Protein AF-A0A7X7ZQS3-F1 (afdb_monomer)

pLDDT: mean 94.67, std 5.35, range [63.31, 98.31]

Sequence (111 aa):
AGEMKHGPISLLEPGFPVVAIVPADHVHDKTVSNIQEVIARGATCIAVATDGDEDVASMCEDMLWIPPVPEEELVPIVAIVHLQMLARYVALDRGCDVDKPRNLAKSVTVE

Radius of gyration: 16.16 Å; Cα contacts (8 Å, |Δi|>4): 126; chains: 1; bounding box: 44×29×36 Å

Mean predicted aligned error: 3.58 Å

Secondary structure (DSSP, 8-state):
-GGGGGTGGGG--TT-EEEEEE-SSTTHHHHHHHHHHHHTTT-EEEEEEETT-HHHHTT-SEEEEE---SSGGGHHHHHHHHHHHHHHHHHHHTT--SSS-TT--SS----

Solvent-accessible surface area (backbone atoms only — not comparable to full-atom values): 6806 Å² total; per-residue (Å²): 120,84,64,40,84,79,53,65,56,77,70,54,33,75,71,38,78,42,83,43,80,45,46,92,52,101,56,27,72,63,40,51,57,48,50,52,58,43,47,77,47,44,21,39,37,35,35,36,28,30,64,85,50,59,72,60,58,76,72,37,85,41,82,47,74,36,75,84,59,94,53,70,89,52,40,65,71,62,53,47,54,55,56,52,50,51,54,50,52,55,31,54,78,68,71,47,54,81,92,62,45,86,99,62,69,101,67,87,87,74,135

Nearest PDB structures (foldseek):
  2zj3-assembly1_A  TM=9.333E-01  e=1.450E-08  Homo sapiens
  6svp-assembly1_B  TM=9.452E-01  e=9.943E-08  Homo sapiens
  6r4h-assembly1_A  TM=8.641E-01  e=2.466E-08  Homo sapiens
  6r4e-assembly1_A  TM=8.401E-01  e=1.656E-08  Homo sapiens
  6svp-assembly1_A  TM=8.965E-01  e=1.386E-07  Homo sapiens

Structure (mmCIF, N/CA/C/O backbone):
data_AF-A0A7X7ZQS3-F1
#
_entry.id   AF-A0A7X7ZQS3-F1
#
loop_
_atom_site.group_PDB
_at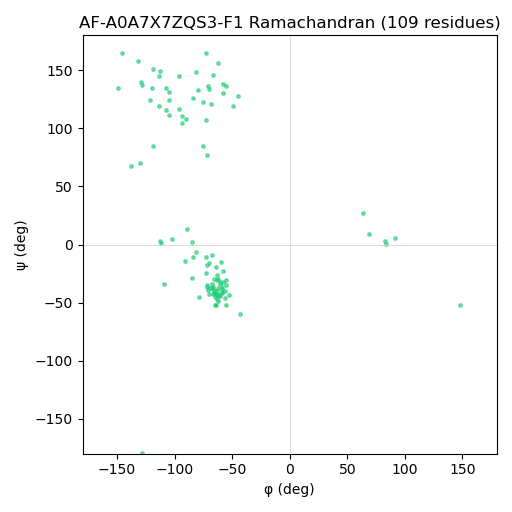om_site.id
_atom_site.type_symbol
_atom_site.label_atom_id
_atom_site.label_alt_id
_atom_site.label_comp_id
_atom_site.label_asym_id
_atom_site.label_entity_id
_atom_site.label_seq_id
_atom_site.pdbx_PDB_ins_code
_atom_site.Cartn_x
_atom_site.Cartn_y
_atom_site.Cartn_z
_atom_site.occupancy
_atom_site.B_iso_or_equiv
_atom_site.auth_seq_id
_atom_site.auth_comp_id
_atom_site.auth_asym_id
_atom_site.auth_atom_id
_atom_site.pdbx_PDB_model_num
ATOM 1 N N . ALA A 1 1 ? 5.986 10.174 -1.342 1.00 63.31 1 ALA A N 1
ATOM 2 C CA . ALA A 1 1 ? 5.864 10.116 0.133 1.00 63.31 1 ALA A CA 1
ATOM 3 C C . ALA A 1 1 ? 6.524 11.306 0.872 1.00 63.31 1 ALA A C 1
ATOM 5 O O . ALA A 1 1 ? 6.907 11.164 2.024 1.00 63.31 1 ALA A O 1
ATOM 6 N N . GLY A 1 2 ? 6.615 12.505 0.271 1.00 73.25 2 GLY A N 1
ATOM 7 C CA . GLY A 1 2 ? 7.321 13.646 0.891 1.00 73.25 2 GLY A CA 1
ATOM 8 C C . GLY A 1 2 ? 6.605 14.298 2.083 1.00 73.25 2 GLY A C 1
ATOM 9 O O . GLY A 1 2 ? 7.258 14.850 2.960 1.00 73.25 2 GLY A O 1
ATOM 10 N N . GLU A 1 3 ? 5.278 14.173 2.163 1.00 86.50 3 GLU A N 1
ATOM 11 C CA . GLU A 1 3 ? 4.471 14.882 3.169 1.00 86.50 3 GLU A CA 1
ATOM 12 C C . GLU A 1 3 ? 4.439 14.211 4.550 1.00 86.50 3 GLU A C 1
ATOM 14 O O . GLU A 1 3 ? 3.917 14.774 5.510 1.00 86.50 3 GLU A O 1
ATOM 19 N N . MET A 1 4 ? 5.007 13.008 4.688 1.00 86.25 4 MET A N 1
ATOM 20 C CA . MET A 1 4 ? 4.908 12.219 5.920 1.00 86.25 4 MET A CA 1
ATOM 21 C C . MET A 1 4 ? 5.416 12.996 7.145 1.00 86.25 4 MET A C 1
ATOM 23 O O . MET A 1 4 ? 4.786 12.986 8.203 1.00 86.25 4 MET A O 1
ATOM 27 N N . LYS A 1 5 ? 6.508 13.750 6.978 1.00 86.12 5 LYS A N 1
ATOM 28 C CA . LYS A 1 5 ? 7.160 14.536 8.038 1.00 86.12 5 LYS A CA 1
ATOM 29 C C . LYS A 1 5 ? 6.385 15.783 8.466 1.00 86.12 5 LYS A C 1
ATOM 31 O O . LYS A 1 5 ? 6.718 16.369 9.491 1.00 86.12 5 LYS A O 1
ATOM 36 N N . HIS A 1 6 ? 5.345 16.173 7.734 1.00 90.81 6 HIS A N 1
ATOM 37 C CA . HIS A 1 6 ? 4.576 17.392 7.995 1.00 90.81 6 HIS A CA 1
ATOM 38 C C . HIS A 1 6 ? 3.396 17.174 8.957 1.00 90.81 6 HIS A C 1
ATOM 40 O O . HIS A 1 6 ? 2.530 18.035 9.091 1.00 90.81 6 HIS A O 1
ATOM 46 N N . GLY A 1 7 ? 3.360 16.031 9.648 1.00 90.81 7 GLY A N 1
ATOM 47 C CA . GLY A 1 7 ? 2.326 15.703 10.630 1.00 90.81 7 GLY A CA 1
ATOM 48 C C . GLY A 1 7 ? 2.000 14.211 10.707 1.00 90.81 7 GLY A C 1
ATOM 49 O O . GLY A 1 7 ? 2.067 13.662 11.808 1.00 90.81 7 GLY A O 1
ATOM 50 N N . PRO A 1 8 ? 1.702 13.528 9.581 1.00 91.38 8 PRO A N 1
ATOM 51 C CA . PRO A 1 8 ? 1.255 12.132 9.587 1.00 91.38 8 PRO A CA 1
ATOM 52 C C . PRO A 1 8 ? 2.195 11.158 10.304 1.00 91.38 8 PRO A C 1
ATOM 54 O O . PRO A 1 8 ? 1.729 10.209 10.924 1.00 91.38 8 PRO A O 1
ATOM 57 N N . ILE A 1 9 ? 3.505 11.425 10.294 1.00 91.75 9 ILE A N 1
ATOM 58 C CA . ILE A 1 9 ? 4.512 10.609 10.987 1.00 91.75 9 ILE A CA 1
ATOM 59 C C . ILE A 1 9 ? 4.267 10.480 12.500 1.00 91.75 9 ILE A C 1
ATOM 61 O O . ILE A 1 9 ? 4.743 9.531 13.114 1.00 91.75 9 ILE A O 1
ATOM 65 N N . SER A 1 10 ? 3.529 11.417 13.107 1.00 92.00 10 SER A N 1
ATOM 66 C CA . SER A 1 10 ? 3.168 11.381 14.532 1.00 92.00 10 SER A CA 1
ATOM 67 C C . SER A 1 10 ? 2.155 10.292 14.894 1.00 92.00 10 SER A C 1
ATOM 69 O O . SER A 1 10 ? 2.014 9.981 16.071 1.00 92.00 10 SER A O 1
ATOM 71 N N . LEU A 1 11 ? 1.468 9.712 13.904 1.00 91.94 11 LEU A N 1
ATOM 72 C CA . LEU A 1 11 ? 0.505 8.624 14.101 1.00 91.94 11 LEU A CA 1
ATOM 73 C C . LEU A 1 11 ? 1.172 7.244 14.156 1.00 91.94 11 LEU A C 1
ATOM 75 O O . LEU A 1 11 ? 0.505 6.261 14.456 1.00 91.94 11 LEU A O 1
ATOM 79 N N . LEU A 1 12 ? 2.460 7.160 13.813 1.00 94.25 12 LEU A N 1
ATOM 80 C CA . LEU A 1 12 ? 3.164 5.890 13.727 1.00 94.25 12 LEU A CA 1
ATOM 81 C C . LEU A 1 12 ? 3.475 5.358 15.123 1.00 94.25 12 LEU A C 1
ATOM 83 O O . LEU A 1 12 ? 4.165 6.002 15.914 1.00 94.25 12 LEU A O 1
ATOM 87 N N . GLU A 1 13 ? 2.991 4.153 15.380 1.00 93.38 13 GLU A N 1
ATOM 88 C CA . GLU A 1 13 ? 3.191 3.410 16.615 1.00 93.38 13 GLU A CA 1
ATOM 89 C C . GLU A 1 13 ? 3.279 1.904 16.314 1.00 93.38 13 GLU A C 1
ATOM 91 O O . GLU A 1 13 ? 2.899 1.479 15.215 1.00 93.38 13 GLU A O 1
ATOM 96 N N . PRO A 1 14 ? 3.773 1.081 17.260 1.00 94.75 14 PRO A N 1
ATOM 97 C CA . PRO A 1 14 ? 3.834 -0.365 17.095 1.00 94.75 14 PRO A CA 1
ATOM 98 C C . PRO A 1 14 ? 2.510 -0.979 16.623 1.00 94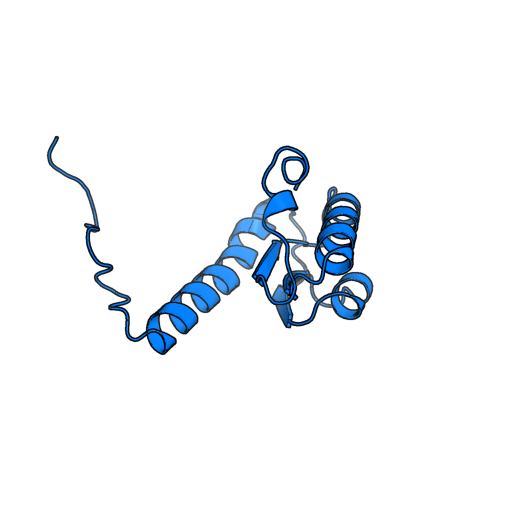.75 14 PRO A C 1
ATOM 100 O O . PRO A 1 14 ? 1.497 -0.892 17.314 1.00 94.75 14 PRO A O 1
ATOM 103 N N . GLY A 1 15 ? 2.529 -1.621 15.453 1.00 88.06 15 GLY A N 1
ATOM 104 C CA . GLY A 1 15 ? 1.357 -2.273 14.856 1.00 88.06 15 GLY A CA 1
ATOM 105 C C . GLY A 1 15 ? 0.424 -1.355 14.057 1.00 88.06 15 GLY A C 1
ATOM 106 O O . GLY A 1 15 ? -0.573 -1.837 13.519 1.00 88.06 15 GLY A O 1
ATOM 107 N N . PHE A 1 16 ? 0.725 -0.057 13.936 1.00 95.25 16 PHE A N 1
ATOM 108 C CA . PHE A 1 16 ? -0.000 0.823 13.020 1.00 95.25 16 PHE A CA 1
ATOM 109 C C . PHE A 1 16 ? 0.323 0.435 11.565 1.00 95.25 16 PHE A C 1
ATOM 111 O O . PHE A 1 16 ? 1.499 0.471 11.192 1.00 95.25 16 PHE A O 1
ATOM 118 N N . PRO A 1 17 ? -0.666 0.069 10.727 1.00 94.88 17 PRO A N 1
ATOM 119 C CA . PRO A 1 17 ? -0.399 -0.385 9.368 1.00 94.88 17 PRO A CA 1
ATOM 120 C C . PRO A 1 17 ? -0.145 0.791 8.417 1.00 94.88 17 PRO A C 1
ATOM 122 O O . PRO A 1 17 ? -0.927 1.742 8.349 1.00 94.88 17 PRO A O 1
ATOM 125 N N . VAL A 1 18 ? 0.914 0.692 7.618 1.00 96.31 18 VAL A N 1
ATOM 126 C CA . VAL A 1 18 ? 1.247 1.625 6.538 1.00 96.31 18 VAL A CA 1
ATOM 127 C C . VAL A 1 18 ? 1.316 0.862 5.225 1.00 96.31 18 VAL A C 1
ATOM 129 O O . VAL A 1 18 ? 2.077 -0.088 5.092 1.00 96.31 18 VAL A O 1
ATOM 132 N N . VAL A 1 19 ? 0.535 1.300 4.237 1.00 97.44 19 VAL A N 1
ATOM 133 C CA . VAL A 1 19 ? 0.599 0.759 2.875 1.00 97.44 19 VAL A CA 1
ATOM 134 C C . VAL A 1 19 ? 1.503 1.656 2.033 1.00 97.44 19 VAL A C 1
ATOM 136 O O . VAL A 1 19 ? 1.189 2.831 1.828 1.00 97.44 19 VAL A O 1
ATOM 139 N N . ALA A 1 20 ? 2.617 1.113 1.549 1.00 96.81 20 ALA A N 1
ATOM 140 C CA . ALA A 1 20 ? 3.576 1.812 0.700 1.00 96.81 20 ALA A CA 1
ATOM 141 C C . ALA A 1 20 ? 3.489 1.304 -0.745 1.00 96.81 20 ALA A C 1
ATOM 143 O O . ALA A 1 20 ? 3.445 0.104 -0.986 1.00 96.81 20 ALA A O 1
ATOM 144 N N . ILE A 1 21 ? 3.476 2.215 -1.717 1.00 97.25 21 ILE A N 1
ATOM 145 C CA . ILE A 1 21 ? 3.548 1.883 -3.147 1.00 97.25 21 ILE A CA 1
ATOM 146 C C . ILE A 1 21 ? 4.966 2.234 -3.593 1.00 97.25 21 ILE A C 1
ATOM 148 O O . ILE A 1 21 ? 5.326 3.411 -3.579 1.00 97.25 21 ILE A O 1
ATOM 152 N N . VAL A 1 22 ? 5.765 1.221 -3.915 1.00 97.31 22 VAL A N 1
ATOM 153 C CA . VAL A 1 22 ? 7.210 1.318 -4.163 1.00 97.31 22 VAL A CA 1
ATOM 154 C C . VAL A 1 22 ? 7.597 0.465 -5.381 1.00 97.31 22 VAL A C 1
ATOM 156 O O . VAL A 1 22 ? 8.223 -0.581 -5.258 1.00 97.31 22 VAL A O 1
ATOM 159 N N . PRO A 1 23 ? 7.156 0.851 -6.587 1.00 97.00 23 PRO A N 1
ATOM 160 C CA . PRO A 1 23 ? 7.584 0.182 -7.806 1.00 97.00 23 PRO A CA 1
ATOM 161 C C . PRO A 1 23 ? 9.039 0.550 -8.137 1.00 97.00 23 PRO A C 1
ATOM 163 O O . PRO A 1 23 ? 9.566 1.547 -7.640 1.00 97.00 23 PRO A O 1
ATOM 166 N N . ALA A 1 24 ? 9.665 -0.217 -9.027 1.00 95.50 24 ALA A N 1
ATOM 167 C CA . ALA A 1 24 ? 10.988 0.082 -9.567 1.00 95.50 24 ALA A CA 1
ATOM 168 C C . ALA A 1 24 ? 10.931 1.273 -10.549 1.00 95.50 24 ALA A C 1
ATOM 170 O O . ALA A 1 24 ? 10.930 1.094 -11.766 1.00 95.50 24 ALA A O 1
ATOM 171 N N . ASP A 1 25 ? 10.843 2.489 -10.007 1.00 94.75 25 ASP A N 1
ATOM 172 C CA . ASP A 1 25 ? 10.674 3.745 -10.740 1.00 94.75 25 ASP A CA 1
ATOM 173 C C . ASP A 1 25 ? 11.711 4.822 -10.350 1.00 94.75 25 ASP A C 1
ATOM 175 O O . ASP A 1 25 ? 12.582 4.616 -9.501 1.00 94.75 25 ASP A O 1
ATOM 179 N N . HIS A 1 26 ? 11.633 6.010 -10.961 1.00 95.00 26 HIS A N 1
ATOM 180 C CA . HIS A 1 26 ? 12.580 7.101 -10.690 1.00 95.00 26 HIS A CA 1
ATOM 181 C C . HIS A 1 26 ? 12.498 7.709 -9.269 1.00 95.00 26 HIS A C 1
ATOM 183 O O . HIS A 1 26 ? 13.346 8.536 -8.907 1.00 95.00 26 HIS A O 1
ATOM 189 N N . VAL A 1 27 ? 11.494 7.358 -8.457 1.00 94.69 27 VAL A N 1
ATOM 190 C CA . VAL A 1 27 ? 11.358 7.789 -7.053 1.00 94.69 27 VAL A CA 1
ATOM 191 C C . VAL A 1 27 ? 11.514 6.647 -6.050 1.00 94.69 27 VAL A C 1
ATOM 193 O O . VAL A 1 27 ? 11.425 6.908 -4.846 1.00 94.69 27 VAL A O 1
ATOM 196 N N . HIS A 1 28 ? 11.816 5.435 -6.515 1.00 95.94 28 HIS A N 1
ATOM 197 C CA . HIS A 1 28 ? 12.003 4.228 -5.719 1.00 95.94 28 HIS A CA 1
ATOM 198 C C . HIS A 1 28 ? 12.831 4.471 -4.448 1.00 95.94 28 HIS A C 1
ATOM 200 O O . HIS A 1 28 ? 12.311 4.364 -3.336 1.00 95.94 28 HIS A O 1
ATOM 206 N N . ASP A 1 29 ? 14.073 4.940 -4.592 1.00 95.81 29 ASP A N 1
ATOM 207 C CA . ASP A 1 29 ? 15.000 5.139 -3.468 1.00 95.81 29 ASP A CA 1
ATOM 208 C C . ASP A 1 29 ? 14.474 6.145 -2.435 1.00 95.81 29 ASP A C 1
ATOM 210 O O . ASP A 1 29 ? 14.672 6.006 -1.224 1.00 95.81 29 ASP A O 1
ATOM 214 N N . LYS A 1 30 ? 13.746 7.171 -2.899 1.00 95.19 30 LYS A N 1
ATOM 215 C CA . LYS A 1 30 ? 13.107 8.146 -2.006 1.00 95.19 30 LYS A CA 1
ATOM 216 C C . LYS A 1 30 ? 11.963 7.499 -1.235 1.00 95.19 30 LYS A C 1
ATOM 218 O O . LYS A 1 30 ? 11.744 7.837 -0.073 1.00 95.19 30 LYS A O 1
ATOM 223 N N . THR A 1 31 ? 11.207 6.605 -1.861 1.00 95.62 31 THR A N 1
ATOM 224 C CA . THR A 1 31 ? 10.133 5.862 -1.200 1.00 95.62 31 THR A CA 1
ATOM 225 C C . THR A 1 31 ? 10.700 4.853 -0.203 1.00 95.62 31 THR A C 1
ATOM 227 O O . THR A 1 31 ? 10.236 4.840 0.935 1.00 95.62 31 THR A O 1
ATOM 230 N N . VAL A 1 32 ? 11.764 4.125 -0.551 1.00 96.44 32 VAL A N 1
ATOM 231 C CA . VAL A 1 32 ? 12.496 3.229 0.363 1.00 96.44 32 VAL A CA 1
ATOM 232 C C . VAL A 1 32 ? 12.994 3.970 1.602 1.00 96.44 32 VAL A C 1
ATOM 234 O O . VAL A 1 32 ? 12.759 3.524 2.724 1.00 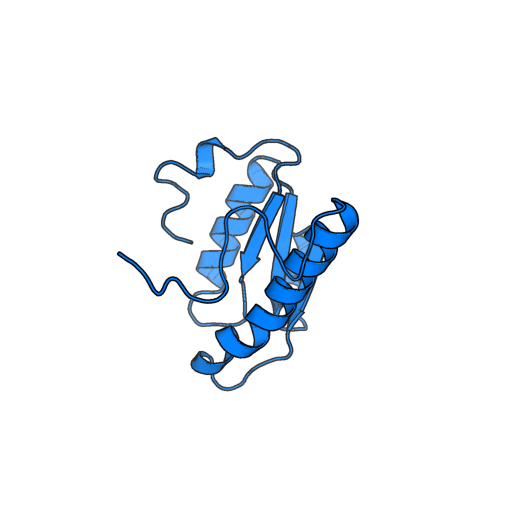96.44 32 VAL A O 1
ATOM 237 N N . SER A 1 33 ? 13.589 5.154 1.437 1.00 95.06 33 SER A N 1
ATOM 238 C CA . SER A 1 33 ? 14.009 5.974 2.581 1.00 95.06 33 SER A CA 1
ATOM 239 C C . SER A 1 33 ? 12.839 6.337 3.508 1.00 95.06 33 SER A C 1
ATOM 241 O O . SER A 1 33 ? 13.000 6.348 4.726 1.00 95.06 33 SER A O 1
ATOM 243 N N . ASN A 1 34 ? 11.646 6.584 2.958 1.00 94.19 34 ASN A N 1
ATOM 244 C CA . ASN A 1 34 ? 10.451 6.842 3.764 1.00 94.19 34 ASN A CA 1
ATOM 245 C C . ASN A 1 34 ? 9.936 5.573 4.467 1.00 94.19 34 ASN A C 1
ATOM 247 O O . ASN A 1 34 ? 9.498 5.655 5.611 1.00 94.19 34 ASN A O 1
ATOM 251 N N . ILE A 1 35 ? 10.016 4.405 3.823 1.00 95.50 35 ILE A N 1
ATOM 252 C CA . ILE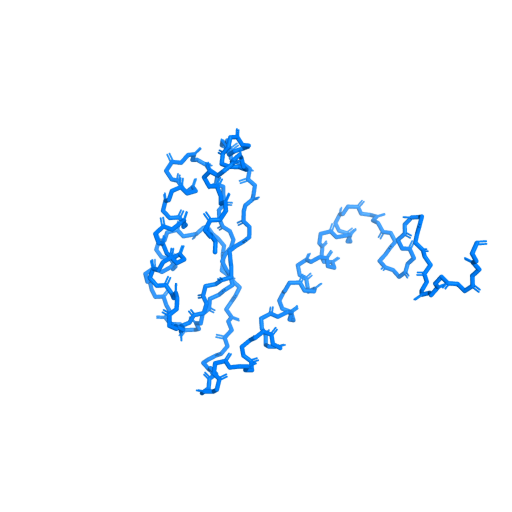 A 1 35 ? 9.666 3.107 4.426 1.00 95.50 35 ILE A CA 1
ATOM 253 C C . ILE A 1 35 ? 10.562 2.815 5.638 1.00 95.50 35 ILE A C 1
ATOM 255 O O . ILE A 1 35 ? 10.064 2.450 6.701 1.00 95.50 35 ILE A O 1
ATOM 259 N N . GLN A 1 36 ? 11.867 3.068 5.533 1.00 94.88 36 GLN A N 1
ATOM 260 C CA . GLN A 1 36 ? 12.794 2.906 6.658 1.00 94.88 36 GLN A CA 1
ATOM 261 C C . GLN A 1 36 ? 12.403 3.772 7.863 1.00 94.88 36 GLN A C 1
ATOM 263 O O . GLN A 1 36 ? 12.490 3.329 9.007 1.00 94.88 36 GLN A O 1
ATOM 268 N N . GLU A 1 37 ? 11.932 5.000 7.630 1.00 93.69 37 GLU A N 1
ATOM 269 C CA . GLU A 1 37 ? 11.450 5.872 8.704 1.00 93.69 37 GLU A CA 1
ATOM 270 C C . GLU A 1 37 ? 10.166 5.364 9.366 1.00 93.69 37 GLU A C 1
ATOM 272 O O . GLU A 1 37 ? 9.987 5.567 10.573 1.00 93.69 37 GLU A O 1
ATOM 277 N N . VAL A 1 38 ? 9.291 4.721 8.589 1.00 94.25 38 VAL A N 1
ATOM 278 C CA . VAL A 1 38 ? 8.068 4.079 9.081 1.00 94.25 38 VAL A CA 1
ATOM 279 C C . VAL A 1 38 ? 8.423 2.915 10.004 1.00 94.25 38 VAL A C 1
ATOM 281 O O . VAL A 1 38 ? 7.995 2.889 11.160 1.00 94.25 38 VAL A O 1
ATOM 284 N N . ILE A 1 39 ? 9.285 2.014 9.534 1.00 94.19 39 ILE A N 1
ATOM 285 C CA . ILE A 1 39 ? 9.705 0.814 10.271 1.00 94.19 39 ILE A CA 1
ATOM 286 C C . ILE A 1 39 ? 10.501 1.184 11.525 1.00 94.19 39 ILE A C 1
ATOM 288 O O . ILE A 1 39 ? 10.285 0.614 12.593 1.00 94.19 39 ILE A O 1
ATOM 292 N N . ALA A 1 40 ? 11.365 2.202 11.452 1.00 93.88 40 ALA A N 1
ATOM 293 C CA . ALA A 1 40 ? 12.121 2.690 12.608 1.00 93.88 40 ALA A CA 1
ATOM 294 C C . ALA A 1 40 ? 11.227 3.180 13.768 1.00 93.88 40 ALA A C 1
ATOM 296 O O . ALA A 1 40 ? 11.710 3.349 14.888 1.00 93.88 40 ALA A O 1
ATOM 297 N N . ARG A 1 41 ? 9.932 3.414 13.516 1.00 94.81 41 ARG A N 1
ATOM 298 C CA . ARG A 1 41 ? 8.923 3.810 14.513 1.00 94.81 41 ARG A CA 1
ATOM 299 C C . ARG A 1 41 ? 8.005 2.660 14.942 1.00 94.81 41 ARG A C 1
ATOM 301 O O . ARG A 1 41 ? 7.092 2.880 15.730 1.00 94.81 41 ARG A O 1
ATOM 308 N N . GLY A 1 42 ? 8.264 1.442 14.469 1.00 92.94 42 GLY A N 1
ATOM 309 C CA . GLY A 1 42 ? 7.539 0.224 14.840 1.00 92.94 42 GLY A CA 1
ATOM 310 C C . GLY A 1 42 ? 6.231 -0.008 14.080 1.00 92.94 42 GLY A C 1
ATOM 311 O O . GLY A 1 42 ? 5.530 -0.974 14.374 1.00 92.94 42 GLY A O 1
ATOM 312 N N . ALA A 1 43 ? 5.887 0.854 13.124 1.00 95.94 43 ALA A N 1
ATOM 313 C CA . ALA A 1 43 ? 4.726 0.641 12.270 1.00 95.94 43 ALA A CA 1
ATOM 314 C C . ALA A 1 43 ? 4.940 -0.577 11.355 1.00 95.94 43 ALA A C 1
ATOM 316 O O . ALA A 1 43 ? 6.056 -0.825 10.905 1.00 95.94 43 ALA A O 1
ATOM 317 N N . THR A 1 44 ? 3.860 -1.305 11.074 1.00 95.75 44 THR A N 1
ATOM 318 C CA . THR A 1 44 ? 3.863 -2.463 10.171 1.00 95.75 44 THR A CA 1
ATOM 319 C C . THR A 1 44 ? 3.710 -1.979 8.736 1.00 95.75 44 THR A C 1
ATOM 321 O O . THR A 1 44 ? 2.764 -1.251 8.428 1.00 95.75 44 THR A O 1
ATOM 324 N N . CYS A 1 45 ? 4.619 -2.370 7.851 1.00 96.56 45 CYS A N 1
ATOM 325 C CA . CYS A 1 45 ? 4.654 -1.927 6.467 1.00 96.56 45 CYS A CA 1
ATOM 326 C C . CYS A 1 45 ? 4.168 -3.027 5.512 1.00 96.56 45 CYS A C 1
ATOM 328 O O . CYS A 1 45 ? 4.712 -4.128 5.467 1.00 96.56 45 CYS A O 1
ATOM 330 N N . ILE A 1 46 ? 3.161 -2.692 4.703 1.00 97.81 46 ILE A N 1
ATOM 331 C CA . ILE A 1 46 ? 2.660 -3.509 3.594 1.00 97.81 46 ILE A CA 1
ATOM 332 C C . ILE A 1 46 ? 3.105 -2.827 2.300 1.00 97.81 46 ILE A C 1
ATOM 334 O O . ILE A 1 46 ? 2.672 -1.706 2.018 1.00 97.81 46 ILE A O 1
ATOM 338 N N . ALA A 1 47 ? 3.948 -3.474 1.501 1.00 98.19 47 ALA A N 1
ATOM 339 C CA . ALA A 1 47 ? 4.502 -2.872 0.291 1.00 98.19 47 ALA A CA 1
ATOM 340 C C . ALA A 1 47 ? 3.860 -3.424 -0.986 1.00 98.19 47 ALA A C 1
ATOM 342 O O . ALA A 1 47 ? 3.782 -4.631 -1.186 1.00 98.19 47 ALA A O 1
ATOM 343 N N . VAL A 1 48 ? 3.448 -2.532 -1.887 1.00 98.31 48 VAL A N 1
ATOM 344 C CA . VAL A 1 48 ? 3.162 -2.845 -3.292 1.00 98.31 48 VAL A CA 1
ATOM 345 C C . VAL A 1 48 ? 4.428 -2.558 -4.092 1.00 98.31 48 VAL A C 1
ATOM 347 O O . VAL A 1 48 ? 4.743 -1.387 -4.312 1.00 98.31 48 VAL A O 1
ATOM 350 N N . ALA A 1 49 ? 5.156 -3.600 -4.489 1.00 98.12 49 ALA A N 1
ATOM 351 C CA . ALA A 1 49 ? 6.502 -3.487 -5.057 1.00 98.12 49 ALA A CA 1
ATOM 352 C C . ALA A 1 49 ? 6.664 -4.305 -6.340 1.00 98.12 49 ALA A C 1
ATOM 354 O O . ALA A 1 49 ? 5.913 -5.252 -6.581 1.00 98.12 49 ALA A O 1
ATOM 355 N N . THR A 1 50 ? 7.640 -3.939 -7.169 1.00 97.88 50 THR A N 1
ATOM 356 C CA . THR A 1 50 ? 7.953 -4.682 -8.397 1.00 97.88 50 THR A CA 1
ATOM 357 C C . THR A 1 50 ? 8.600 -6.028 -8.071 1.00 97.88 50 THR A C 1
ATOM 359 O O . THR A 1 50 ? 9.471 -6.097 -7.211 1.00 97.88 50 THR A O 1
ATOM 362 N N . ASP A 1 51 ? 8.184 -7.093 -8.760 1.00 97.62 51 ASP A N 1
ATOM 363 C CA . ASP A 1 51 ? 8.746 -8.442 -8.623 1.00 97.62 51 ASP A CA 1
ATOM 364 C C . ASP A 1 51 ? 10.283 -8.424 -8.606 1.00 97.62 51 ASP A C 1
ATOM 366 O O . ASP A 1 51 ? 10.922 -7.903 -9.523 1.00 97.62 51 ASP A O 1
ATOM 370 N N . GLY A 1 52 ? 10.868 -9.058 -7.586 1.00 96.31 52 GLY A N 1
ATOM 371 C CA . GLY A 1 52 ? 12.320 -9.201 -7.445 1.00 96.31 52 GLY A CA 1
ATOM 372 C C . GLY A 1 52 ? 13.014 -8.091 -6.652 1.00 96.31 52 GLY A C 1
ATOM 373 O O . GLY A 1 52 ? 14.238 -8.112 -6.555 1.00 96.31 52 GLY A O 1
ATOM 374 N N . ASP A 1 53 ? 12.269 -7.154 -6.067 1.00 97.19 53 ASP A N 1
ATOM 375 C CA . ASP A 1 53 ? 12.823 -6.126 -5.182 1.00 97.19 53 ASP A CA 1
ATOM 376 C C . ASP A 1 53 ? 13.173 -6.686 -3.789 1.00 97.19 53 ASP A C 1
ATOM 378 O O . ASP A 1 53 ? 12.383 -6.648 -2.838 1.00 97.19 53 ASP A O 1
ATOM 382 N N . GLU A 1 54 ? 14.369 -7.268 -3.681 1.00 96.19 54 GLU A N 1
ATOM 383 C CA . GLU A 1 54 ? 14.874 -7.859 -2.436 1.00 96.19 54 GLU A CA 1
ATOM 384 C C . GLU A 1 54 ? 15.118 -6.814 -1.338 1.00 96.19 54 GLU A C 1
ATOM 386 O O . GLU A 1 54 ? 14.958 -7.126 -0.153 1.00 96.19 54 GLU A O 1
ATOM 391 N N . ASP A 1 55 ? 15.447 -5.575 -1.716 1.00 94.81 55 ASP A N 1
ATOM 392 C CA . ASP A 1 55 ? 15.685 -4.493 -0.765 1.00 94.81 55 ASP A CA 1
ATOM 393 C C . ASP A 1 55 ? 14.395 -4.195 0.002 1.00 94.81 55 ASP A C 1
ATOM 395 O O . ASP A 1 55 ? 14.386 -4.264 1.235 1.00 94.81 55 ASP A O 1
ATOM 399 N N . VAL A 1 56 ? 13.279 -3.961 -0.700 1.00 97.25 56 VAL A N 1
ATOM 400 C CA . VAL A 1 56 ? 11.965 -3.730 -0.076 1.00 97.25 56 VAL A CA 1
ATOM 401 C C . VAL A 1 56 ? 11.494 -4.952 0.715 1.00 97.25 56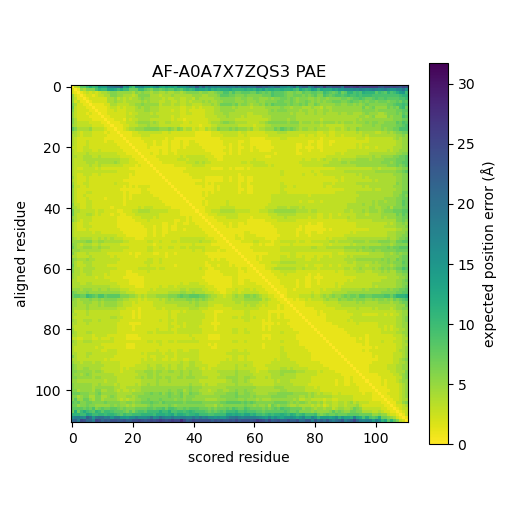 VAL A C 1
ATOM 403 O O . VAL A 1 56 ? 11.032 -4.802 1.852 1.00 97.25 56 VAL A O 1
ATOM 406 N N . ALA A 1 57 ? 11.647 -6.157 0.155 1.00 97.38 57 ALA A N 1
ATOM 407 C CA . ALA A 1 57 ? 11.225 -7.401 0.803 1.00 97.38 57 ALA A CA 1
ATOM 408 C C . ALA A 1 57 ? 11.958 -7.683 2.120 1.00 97.38 57 ALA A C 1
ATOM 410 O O . ALA A 1 57 ? 11.393 -8.304 3.016 1.00 97.38 57 ALA A O 1
ATOM 411 N N . SER A 1 58 ? 13.207 -7.232 2.256 1.00 96.56 58 SER A N 1
ATOM 412 C CA . SER A 1 58 ? 13.978 -7.411 3.490 1.00 96.56 58 SER A CA 1
ATOM 413 C C . SER A 1 58 ? 13.489 -6.538 4.654 1.00 96.56 58 SER A C 1
ATOM 415 O O . SER A 1 58 ? 13.833 -6.802 5.807 1.00 96.56 58 SER A O 1
ATOM 417 N N . MET A 1 59 ? 12.705 -5.497 4.357 1.00 95.44 59 MET A N 1
ATOM 418 C CA . MET A 1 59 ? 12.288 -4.478 5.320 1.00 95.44 59 MET A CA 1
ATOM 419 C C . MET A 1 59 ? 10.802 -4.562 5.688 1.00 95.44 59 MET A C 1
ATOM 421 O O . MET A 1 59 ? 10.454 -4.231 6.818 1.00 95.44 59 MET A O 1
ATOM 425 N N . CYS A 1 60 ? 9.930 -4.956 4.757 1.00 96.62 60 CYS A N 1
ATOM 426 C CA . CYS A 1 60 ? 8.477 -4.926 4.952 1.00 96.62 60 CYS A CA 1
ATOM 427 C C . CYS A 1 60 ? 7.926 -6.284 5.400 1.00 96.62 60 CYS A C 1
ATOM 429 O O . CYS A 1 60 ? 8.392 -7.330 4.955 1.00 96.62 60 CYS A O 1
ATOM 431 N N . GLU A 1 61 ? 6.902 -6.270 6.252 1.00 95.25 61 GLU A N 1
ATOM 432 C CA . GLU A 1 61 ? 6.270 -7.485 6.768 1.00 95.25 61 GLU A CA 1
ATOM 433 C C . GLU A 1 61 ? 5.445 -8.222 5.709 1.00 95.25 61 GLU A C 1
ATOM 435 O O . GLU A 1 61 ? 5.472 -9.451 5.658 1.00 95.25 61 GLU A O 1
ATOM 440 N N . ASP A 1 62 ? 4.737 -7.477 4.858 1.00 95.81 62 ASP A N 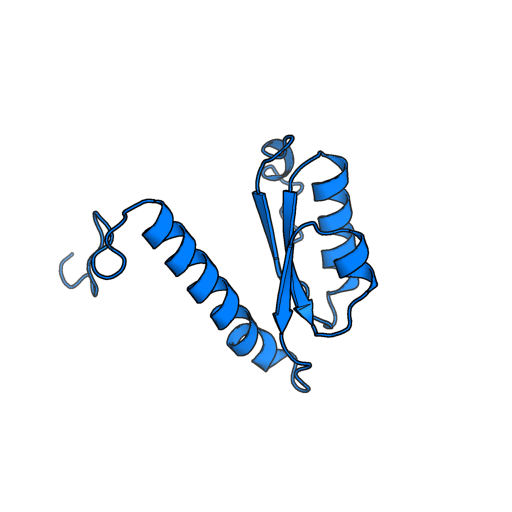1
ATOM 441 C CA . ASP A 1 62 ? 3.853 -8.031 3.834 1.00 95.81 62 ASP A CA 1
ATOM 442 C C . ASP A 1 62 ? 4.144 -7.426 2.458 1.00 95.81 62 ASP A C 1
ATOM 444 O O . ASP A 1 62 ? 4.332 -6.215 2.309 1.00 95.81 62 ASP A O 1
ATOM 448 N N . MET A 1 63 ? 4.105 -8.278 1.430 1.00 97.62 63 MET A N 1
ATOM 449 C CA . MET A 1 63 ? 4.391 -7.905 0.045 1.00 97.62 63 MET A CA 1
ATOM 450 C C . MET A 1 63 ? 3.191 -8.157 -0.870 1.00 97.62 63 MET A C 1
ATOM 452 O O . MET A 1 63 ? 2.582 -9.228 -0.863 1.00 97.62 63 MET A O 1
ATOM 456 N N . LEU A 1 64 ? 2.895 -7.174 -1.713 1.00 97.75 64 LEU A N 1
ATOM 457 C CA . LEU A 1 64 ? 1.903 -7.197 -2.782 1.00 97.75 64 LEU A CA 1
ATOM 458 C C . LEU A 1 64 ? 2.629 -6.974 -4.111 1.00 97.75 64 LEU A C 1
ATOM 460 O O . LEU A 1 64 ? 2.760 -5.851 -4.598 1.00 97.75 64 LEU A O 1
ATOM 464 N N . TRP A 1 65 ? 3.152 -8.060 -4.666 1.00 97.88 65 TRP A N 1
ATOM 465 C CA . TRP A 1 65 ? 4.015 -8.013 -5.836 1.00 97.88 65 TRP A CA 1
ATOM 466 C C . TRP A 1 65 ? 3.280 -7.631 -7.122 1.00 97.88 65 TRP A C 1
ATOM 468 O O . TRP A 1 65 ? 2.230 -8.188 -7.444 1.00 97.88 65 TRP A O 1
ATOM 478 N N . ILE A 1 66 ? 3.857 -6.708 -7.890 1.00 97.69 66 ILE A N 1
ATOM 479 C CA . ILE A 1 66 ? 3.429 -6.386 -9.253 1.00 97.69 66 ILE A CA 1
ATOM 480 C C . ILE A 1 66 ? 4.506 -6.791 -10.264 1.00 97.69 66 ILE A C 1
ATOM 482 O O . ILE A 1 66 ? 5.693 -6.635 -9.979 1.00 97.69 66 ILE A O 1
ATOM 486 N N . PRO A 1 67 ? 4.123 -7.250 -11.468 1.00 96.94 67 PRO A N 1
ATOM 487 C CA . PRO A 1 67 ? 5.098 -7.563 -12.503 1.00 96.94 67 PRO A CA 1
ATOM 488 C C . PRO A 1 67 ? 5.889 -6.313 -12.916 1.00 96.94 67 PRO A C 1
ATOM 490 O O . PRO A 1 67 ? 5.373 -5.196 -12.795 1.00 96.94 67 PRO A O 1
ATOM 493 N N . PRO A 1 68 ? 7.107 -6.473 -13.465 1.00 96.12 68 PRO A N 1
ATOM 494 C CA . PRO A 1 68 ? 7.836 -5.367 -14.067 1.00 96.12 68 PRO A CA 1
ATOM 495 C C . PRO A 1 68 ? 7.010 -4.743 -15.193 1.00 96.12 68 PRO A C 1
ATOM 497 O O . PRO A 1 68 ? 6.510 -5.446 -16.075 1.00 96.12 68 PRO A O 1
ATOM 500 N N . VAL A 1 69 ? 6.877 -3.419 -15.165 1.00 95.31 69 VAL A N 1
ATOM 501 C CA . VAL A 1 69 ? 6.145 -2.648 -16.173 1.00 95.31 69 VAL A CA 1
ATOM 502 C C . VAL A 1 69 ? 7.161 -1.784 -16.924 1.00 95.31 69 VAL A C 1
ATOM 504 O O . VAL A 1 69 ? 7.830 -0.981 -16.276 1.00 95.31 69 VAL A O 1
ATOM 507 N N . PRO A 1 70 ? 7.329 -1.947 -18.250 1.00 90.31 70 PRO A N 1
ATOM 508 C CA . PRO A 1 70 ? 8.320 -1.180 -19.007 1.00 90.31 70 PRO A CA 1
ATOM 509 C C . PRO A 1 70 ? 8.047 0.328 -18.999 1.00 90.31 70 PRO A C 1
ATOM 511 O O . PRO A 1 70 ? 8.977 1.124 -18.891 1.00 90.31 70 PRO A O 1
ATOM 514 N N . GLU A 1 71 ? 6.776 0.715 -19.112 1.00 95.12 71 GLU A N 1
ATOM 515 C CA . GLU A 1 71 ? 6.328 2.102 -19.057 1.00 95.12 71 GLU A CA 1
ATOM 516 C C . GLU A 1 71 ? 5.910 2.475 -17.631 1.00 95.12 71 GLU A C 1
ATOM 518 O O . GLU A 1 71 ? 4.879 2.019 -17.125 1.00 95.12 71 GLU A O 1
ATOM 523 N N . GLU A 1 72 ? 6.693 3.339 -16.986 1.00 94.06 72 GLU A N 1
ATOM 524 C CA . GLU A 1 72 ? 6.445 3.790 -15.614 1.00 94.06 72 GLU A CA 1
ATOM 525 C C . GLU A 1 72 ? 5.038 4.399 -15.452 1.00 94.06 72 GLU A C 1
ATOM 527 O O . GLU A 1 72 ? 4.357 4.184 -14.450 1.00 94.06 72 GLU A O 1
ATOM 532 N N . GLU A 1 73 ? 4.538 5.083 -16.483 1.00 95.19 73 GLU A N 1
ATOM 533 C CA . GLU A 1 73 ? 3.215 5.709 -16.496 1.00 95.19 73 GLU A CA 1
ATOM 534 C C . GLU A 1 73 ? 2.059 4.700 -16.394 1.00 95.19 73 GLU A C 1
ATOM 536 O O . GLU A 1 73 ? 0.939 5.076 -16.038 1.00 95.19 73 GLU A O 1
ATOM 541 N N . LEU A 1 74 ? 2.309 3.421 -16.692 1.00 96.62 74 LEU A N 1
ATOM 542 C CA . LEU A 1 74 ? 1.322 2.345 -16.585 1.00 96.62 74 LEU A CA 1
ATOM 543 C C . LEU A 1 74 ? 1.340 1.650 -15.219 1.00 96.62 74 LEU A C 1
ATOM 545 O O . LEU A 1 74 ? 0.370 0.970 -14.871 1.00 96.62 74 LEU A O 1
ATOM 549 N N . VAL A 1 75 ? 2.381 1.853 -14.408 1.00 96.56 75 VAL A N 1
ATOM 550 C CA . VAL A 1 75 ? 2.501 1.262 -13.067 1.00 96.56 75 VAL A CA 1
ATOM 551 C C . VAL A 1 75 ? 1.275 1.530 -12.183 1.00 96.56 75 VAL A C 1
ATOM 553 O O . VAL A 1 75 ? 0.790 0.575 -11.567 1.00 96.56 75 VAL A O 1
ATOM 556 N N . PRO A 1 76 ? 0.683 2.746 -12.136 1.00 96.44 76 PRO A N 1
ATOM 557 C CA . PRO A 1 76 ? -0.505 2.993 -11.318 1.00 96.44 76 PRO A CA 1
ATOM 558 C C . PRO A 1 76 ? -1.695 2.080 -11.658 1.00 96.44 76 PRO A C 1
ATOM 560 O O . PRO A 1 76 ? -2.456 1.705 -10.766 1.00 96.44 76 PRO A O 1
ATOM 563 N N . ILE A 1 77 ? -1.846 1.687 -12.929 1.00 97.06 77 ILE A N 1
ATOM 564 C CA . ILE A 1 77 ? -2.931 0.808 -13.400 1.00 97.06 77 ILE A CA 1
ATOM 565 C C . ILE A 1 77 ? -2.722 -0.629 -12.911 1.00 97.06 77 ILE A C 1
ATOM 567 O O . ILE A 1 77 ? -3.686 -1.328 -12.604 1.00 97.06 77 ILE A O 1
ATOM 571 N N . VAL A 1 78 ? -1.472 -1.074 -12.812 1.00 96.44 78 VAL A N 1
ATOM 572 C CA . VAL A 1 78 ? -1.141 -2.415 -12.315 1.00 96.44 78 VAL A CA 1
ATOM 573 C C . VAL A 1 78 ? -1.209 -2.451 -10.785 1.00 96.44 78 VAL A C 1
ATOM 575 O O . VAL A 1 78 ? -1.833 -3.343 -10.207 1.00 96.44 78 VAL A O 1
ATOM 578 N N . ALA A 1 79 ? -0.646 -1.442 -10.116 1.00 97.00 79 ALA A N 1
ATOM 579 C CA . ALA A 1 79 ? -0.609 -1.343 -8.658 1.00 97.00 79 ALA A CA 1
ATOM 580 C C . ALA A 1 79 ? -2.007 -1.252 -8.023 1.00 97.00 79 ALA A C 1
ATOM 582 O O . ALA A 1 79 ? -2.256 -1.859 -6.978 1.00 97.00 79 ALA A O 1
ATOM 583 N N . ILE A 1 80 ? -2.952 -0.544 -8.658 1.00 97.88 80 ILE A N 1
ATOM 584 C CA . ILE A 1 80 ? -4.293 -0.344 -8.088 1.00 97.88 80 ILE A CA 1
ATOM 585 C C . ILE A 1 80 ? -5.074 -1.654 -7.924 1.00 97.88 80 ILE A C 1
ATOM 587 O O . ILE A 1 80 ? -5.908 -1.742 -7.025 1.00 97.88 80 ILE A O 1
ATOM 591 N N . VAL A 1 81 ? -4.794 -2.686 -8.728 1.00 97.38 81 VAL A N 1
ATOM 592 C CA . VAL A 1 81 ? -5.477 -3.987 -8.624 1.00 97.38 81 VAL A CA 1
ATOM 593 C C . VAL A 1 81 ? -5.237 -4.613 -7.248 1.00 97.38 81 VAL A C 1
ATOM 595 O O . VAL A 1 81 ? -6.185 -5.057 -6.599 1.00 97.38 81 VAL A O 1
ATOM 598 N N . HIS A 1 82 ? -4.000 -4.574 -6.749 1.00 96.50 82 HIS A N 1
ATOM 599 C CA . HIS A 1 82 ? -3.667 -5.089 -5.419 1.00 96.50 82 HIS A CA 1
ATOM 600 C C . HIS A 1 82 ? -4.340 -4.285 -4.305 1.00 96.50 82 HIS A C 1
ATOM 602 O O . HIS A 1 82 ? -4.882 -4.867 -3.366 1.00 96.50 82 HIS A O 1
ATOM 608 N N . LEU A 1 83 ? -4.390 -2.958 -4.434 1.00 98.00 83 LEU A N 1
ATOM 609 C CA . LEU A 1 83 ? -5.054 -2.092 -3.457 1.00 98.00 83 LEU A CA 1
ATOM 610 C C . LEU A 1 83 ? -6.578 -2.300 -3.436 1.00 98.00 83 LEU A C 1
ATOM 612 O O . LEU A 1 83 ? -7.190 -2.291 -2.367 1.00 98.00 83 LEU A O 1
ATOM 616 N N . GLN A 1 84 ? -7.195 -2.543 -4.596 1.00 98.25 84 GLN A N 1
ATOM 617 C CA . GLN A 1 84 ? -8.610 -2.914 -4.699 1.00 98.25 84 GLN A CA 1
ATOM 618 C C . GLN A 1 84 ? -8.886 -4.260 -4.021 1.00 98.25 84 GLN A C 1
ATOM 620 O O . GLN A 1 84 ? -9.875 -4.390 -3.297 1.00 98.25 84 GLN A O 1
ATOM 625 N N . MET A 1 85 ? -8.013 -5.253 -4.225 1.00 97.62 85 MET A N 1
ATOM 626 C CA . MET A 1 85 ? -8.130 -6.555 -3.565 1.00 97.62 85 MET A CA 1
ATOM 627 C C . MET A 1 85 ? -7.956 -6.434 -2.051 1.00 97.62 85 MET A C 1
ATOM 629 O O . MET A 1 85 ? -8.789 -6.960 -1.314 1.00 97.62 85 MET A O 1
ATOM 633 N N . LEU A 1 86 ? -6.951 -5.687 -1.584 1.00 96.94 86 LEU A N 1
ATOM 634 C CA . LEU A 1 86 ? -6.732 -5.414 -0.164 1.00 96.94 86 LEU A CA 1
ATOM 635 C C . LEU A 1 86 ? -7.980 -4.793 0.476 1.00 96.94 86 LEU A C 1
ATOM 637 O O . LEU A 1 86 ? -8.496 -5.317 1.461 1.00 96.94 86 LEU A O 1
ATOM 641 N N . ALA A 1 87 ? -8.521 -3.726 -0.121 1.00 97.75 87 ALA A N 1
ATOM 642 C CA . ALA A 1 87 ? -9.729 -3.072 0.378 1.00 97.75 87 ALA A CA 1
ATOM 643 C C . ALA A 1 87 ? -10.929 -4.031 0.427 1.00 97.75 87 ALA A C 1
ATOM 645 O O . ALA A 1 87 ? -11.672 -4.046 1.411 1.00 97.75 87 ALA A O 1
ATOM 646 N N . ARG A 1 88 ? -11.102 -4.863 -0.608 1.00 98.12 88 ARG A N 1
ATOM 647 C CA . ARG A 1 88 ? -12.175 -5.859 -0.670 1.00 98.12 88 ARG A CA 1
ATOM 648 C C . ARG A 1 88 ? -12.054 -6.898 0.444 1.00 98.12 88 ARG A C 1
ATOM 650 O O . ARG A 1 88 ? -13.052 -7.173 1.105 1.00 98.12 88 ARG A O 1
ATOM 657 N N . TYR A 1 89 ? -10.877 -7.486 0.647 1.00 97.75 89 TYR A N 1
ATOM 658 C CA . TYR A 1 89 ? -10.688 -8.514 1.675 1.00 97.75 89 TYR A CA 1
ATOM 659 C C . TYR A 1 89 ? -10.838 -7.938 3.083 1.00 97.75 89 TYR A C 1
ATOM 661 O O . TYR A 1 89 ? -11.577 -8.501 3.883 1.00 97.75 89 TYR A O 1
ATOM 669 N N . VAL A 1 90 ? -10.280 -6.752 3.346 1.00 97.19 90 VAL A N 1
ATOM 670 C CA . VAL A 1 90 ? -10.488 -6.047 4.621 1.00 97.19 90 VAL A CA 1
ATOM 671 C C . VAL A 1 90 ? -11.974 -5.761 4.868 1.00 97.19 90 VAL A C 1
ATOM 673 O O . VAL A 1 90 ? -12.453 -5.905 5.992 1.00 97.19 90 VAL A O 1
ATOM 676 N N . ALA A 1 91 ? -12.733 -5.362 3.843 1.00 98.19 91 ALA A N 1
ATOM 677 C CA . ALA A 1 91 ? -14.168 -5.121 3.982 1.00 98.19 91 ALA A CA 1
ATOM 678 C C . ALA A 1 91 ? -14.946 -6.407 4.309 1.00 98.19 91 ALA A C 1
ATOM 680 O O . ALA A 1 91 ? -15.808 -6.380 5.190 1.00 98.19 91 ALA A O 1
ATOM 681 N N . LEU A 1 92 ? -14.621 -7.524 3.648 1.00 98.12 92 LEU A N 1
ATOM 682 C CA . LEU A 1 92 ? -15.236 -8.826 3.921 1.00 98.12 92 LEU A CA 1
ATOM 683 C C . LEU A 1 92 ? -14.936 -9.316 5.338 1.00 98.12 92 LEU A C 1
ATOM 685 O O . LEU A 1 92 ? -15.865 -9.684 6.055 1.00 98.12 92 LEU A O 1
ATOM 689 N N . ASP A 1 93 ? -13.676 -9.247 5.766 1.00 98.19 93 ASP A N 1
ATOM 690 C CA . ASP A 1 93 ? -13.254 -9.678 7.103 1.00 98.19 93 ASP A CA 1
ATOM 691 C C . ASP A 1 93 ? -13.913 -8.846 8.208 1.00 98.19 93 ASP A C 1
ATOM 693 O O . ASP A 1 93 ? -14.213 -9.341 9.294 1.00 98.19 93 ASP A O 1
ATOM 697 N N . ARG A 1 94 ? -14.213 -7.576 7.919 1.00 97.75 94 ARG A N 1
ATOM 698 C CA . ARG A 1 94 ? -14.942 -6.680 8.824 1.00 97.75 94 ARG A CA 1
ATOM 699 C C . ARG A 1 94 ? -16.465 -6.807 8.731 1.00 97.75 94 ARG A C 1
ATOM 701 O O . ARG A 1 94 ? -17.161 -6.040 9.397 1.00 97.75 94 ARG A O 1
ATOM 708 N N . GLY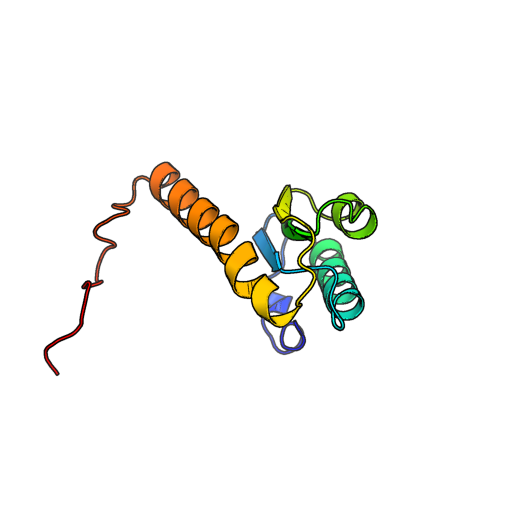 A 1 95 ? -16.995 -7.713 7.906 1.00 97.62 95 GLY A N 1
ATOM 709 C CA . GLY A 1 95 ? -18.436 -7.902 7.708 1.00 97.62 95 GLY A CA 1
ATOM 710 C C . GLY A 1 95 ? -19.141 -6.687 7.093 1.00 97.62 95 GLY A C 1
ATOM 711 O O . GLY A 1 95 ? -20.319 -6.452 7.363 1.00 97.62 95 GLY A O 1
ATOM 712 N N . CYS A 1 96 ? -18.420 -5.878 6.316 1.00 97.81 96 CYS A N 1
ATOM 713 C CA . CYS A 1 96 ? -18.972 -4.715 5.628 1.00 97.81 96 CYS A CA 1
ATOM 714 C C . CYS A 1 96 ? -19.673 -5.125 4.322 1.00 97.81 96 CYS A C 1
ATOM 716 O O . CYS A 1 96 ? -19.253 -6.063 3.645 1.00 97.81 96 CYS A O 1
ATOM 718 N N . ASP A 1 97 ? -20.713 -4.381 3.933 1.00 97.19 97 ASP A N 1
ATOM 719 C CA . ASP A 1 97 ? -21.313 -4.507 2.601 1.00 97.19 97 ASP A CA 1
ATOM 720 C C . ASP A 1 97 ? -20.364 -3.887 1.563 1.00 97.19 97 ASP A C 1
ATOM 722 O O . ASP A 1 97 ? -20.180 -2.667 1.515 1.00 97.19 97 ASP A O 1
ATOM 726 N N . VAL A 1 98 ? -19.719 -4.751 0.776 1.00 97.25 98 VAL A N 1
ATOM 727 C CA . VAL A 1 98 ? -18.728 -4.368 -0.241 1.00 97.25 98 VAL A CA 1
ATOM 728 C C . VAL A 1 98 ? -19.379 -3.606 -1.397 1.00 97.25 98 VAL A C 1
ATOM 730 O O . VAL A 1 98 ? -18.789 -2.658 -1.913 1.00 97.25 98 VAL A O 1
ATOM 733 N N . ASP A 1 99 ? -20.596 -3.989 -1.787 1.00 97.31 99 ASP A N 1
ATOM 734 C CA . ASP A 1 99 ? -21.286 -3.417 -2.946 1.00 97.31 99 ASP A CA 1
ATOM 735 C C . ASP A 1 99 ? -22.028 -2.123 -2.587 1.00 97.31 99 ASP A C 1
ATOM 737 O O . ASP A 1 99 ? -22.211 -1.243 -3.435 1.00 97.31 99 ASP A O 1
ATOM 741 N N . LYS A 1 100 ? -22.468 -2.000 -1.329 1.00 96.62 100 LYS A N 1
ATOM 742 C CA . LYS A 1 100 ? -23.222 -0.851 -0.813 1.00 96.62 100 LYS A CA 1
ATOM 743 C C . LYS A 1 100 ? -22.607 -0.327 0.491 1.00 96.62 100 LYS A C 1
ATOM 745 O O . LYS A 1 100 ? -23.225 -0.435 1.555 1.00 96.62 100 LYS A O 1
ATOM 750 N N . PRO A 1 101 ? -21.411 0.289 0.429 1.00 96.62 101 PRO A N 1
ATOM 751 C CA . PRO A 1 101 ? -20.787 0.885 1.601 1.00 96.62 101 PRO A CA 1
ATOM 752 C C . PRO A 1 101 ? -21.700 1.942 2.233 1.00 96.62 101 PRO A C 1
ATOM 754 O O . PRO A 1 101 ? -22.333 2.755 1.553 1.00 96.62 101 PRO A O 1
ATOM 757 N N . ARG A 1 102 ? -21.769 1.930 3.568 1.00 96.12 102 ARG A N 1
ATOM 758 C CA . ARG A 1 102 ? -22.654 2.810 4.340 1.00 96.12 102 ARG A CA 1
ATOM 759 C C . ARG A 1 102 ? -22.404 4.281 3.982 1.00 96.12 102 ARG A C 1
ATOM 761 O O . ARG A 1 102 ? -21.260 4.721 3.951 1.00 96.12 102 ARG A O 1
ATOM 768 N N . ASN A 1 103 ? -23.483 5.046 3.813 1.00 95.62 103 ASN A N 1
ATOM 769 C CA . ASN A 1 103 ? -23.483 6.485 3.503 1.00 95.62 103 ASN A CA 1
ATOM 770 C C . ASN 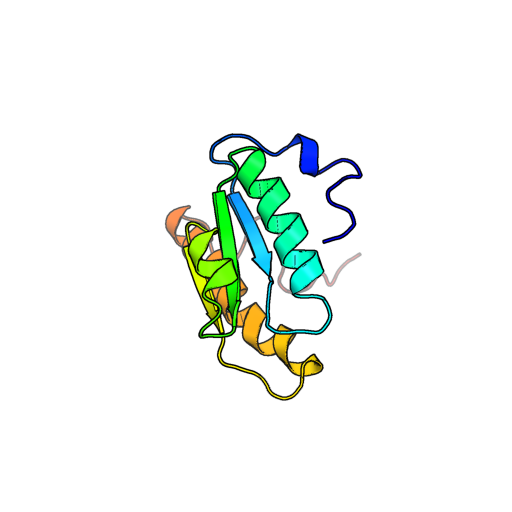A 1 103 ? -22.970 6.870 2.103 1.00 95.62 103 ASN A C 1
ATOM 772 O O . ASN A 1 103 ? -22.805 8.060 1.845 1.00 95.62 103 ASN A O 1
ATOM 776 N N . LEU A 1 104 ? -22.732 5.912 1.201 1.00 95.88 104 LEU A N 1
ATOM 777 C CA . LEU A 1 104 ? -22.301 6.196 -0.167 1.00 95.88 104 LEU A CA 1
ATOM 778 C C . LEU A 1 104 ? -23.378 5.823 -1.188 1.00 95.88 104 LEU A C 1
ATOM 780 O O . LEU A 1 104 ? -24.144 4.877 -1.013 1.00 95.88 104 LEU A O 1
ATOM 784 N N . ALA A 1 105 ? -23.400 6.572 -2.287 1.00 94.44 105 ALA A N 1
ATOM 785 C CA . ALA A 1 105 ? -24.189 6.282 -3.474 1.00 94.44 105 ALA A CA 1
ATOM 786 C C . ALA A 1 105 ? -23.249 6.075 -4.665 1.00 94.44 105 ALA A C 1
ATOM 7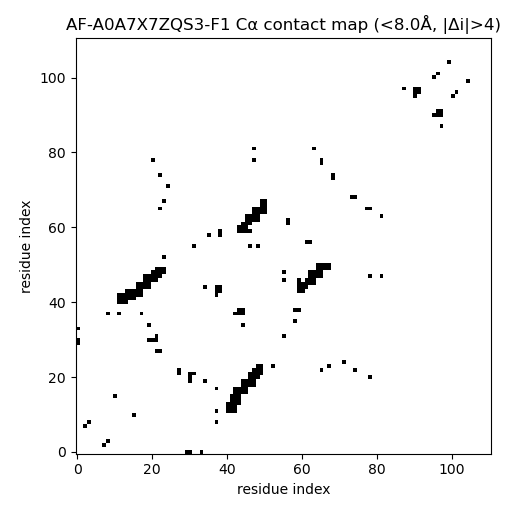88 O O . ALA A 1 105 ? -22.170 6.665 -4.726 1.00 94.44 105 ALA A O 1
ATOM 789 N N . LYS A 1 106 ? -23.667 5.265 -5.646 1.00 93.25 106 LYS A N 1
ATOM 790 C CA . LYS A 1 106 ? -22.868 5.025 -6.860 1.00 93.25 106 LYS A CA 1
ATOM 791 C C . LYS A 1 106 ? -22.613 6.309 -7.659 1.00 93.25 106 LYS A C 1
ATOM 793 O O . LYS A 1 106 ? -21.584 6.432 -8.315 1.00 93.25 106 LYS A O 1
ATOM 798 N N . SER A 1 107 ? -23.562 7.236 -7.618 1.00 94.81 107 SER A N 1
ATOM 799 C CA . SER A 1 107 ? -23.478 8.565 -8.211 1.00 94.81 107 SER A CA 1
ATOM 800 C C . SER A 1 107 ? -24.315 9.518 -7.360 1.00 94.81 107 SER A C 1
ATOM 802 O O . SER A 1 107 ? -25.427 9.166 -6.959 1.00 94.81 107 SER A O 1
ATOM 804 N N . VAL A 1 108 ? -23.774 10.699 -7.061 1.00 92.56 108 VAL A N 1
ATOM 805 C CA . VAL A 1 108 ? -24.496 11.784 -6.388 1.00 92.56 108 VAL A CA 1
ATOM 806 C C . VAL A 1 108 ? -25.128 12.633 -7.485 1.00 92.56 108 VAL A C 1
ATOM 808 O O . VAL A 1 108 ? -24.420 13.275 -8.253 1.00 92.56 108 VAL A O 1
ATOM 811 N N . THR A 1 109 ? -26.450 12.550 -7.618 1.00 91.38 109 THR A N 1
ATOM 812 C CA . THR A 1 109 ? -27.206 13.156 -8.733 1.00 91.38 109 THR A CA 1
ATOM 813 C C . THR A 1 109 ? -28.099 14.317 -8.300 1.00 91.38 109 THR A C 1
ATOM 815 O O . THR A 1 109 ? -28.793 14.894 -9.133 1.00 91.38 109 THR A O 1
ATOM 818 N N . VAL A 1 110 ? -28.079 14.665 -7.013 1.00 84.31 110 VAL A N 1
ATOM 819 C CA . VAL A 1 110 ? -28.838 15.773 -6.426 1.00 84.31 110 VAL A CA 1
ATOM 820 C C . VAL A 1 110 ? -27.884 16.657 -5.623 1.00 84.31 110 VAL A C 1
ATOM 822 O O . VAL A 1 110 ? -27.003 16.123 -4.944 1.00 84.31 110 VAL A O 1
ATOM 825 N N . GLU A 1 111 ? -28.036 17.976 -5.758 1.00 65.44 111 GLU A N 1
ATOM 826 C CA . GLU A 1 111 ? -27.358 18.991 -4.933 1.00 65.44 111 GLU A CA 1
ATOM 827 C C . GLU A 1 111 ? -28.065 19.179 -3.586 1.00 65.44 111 GLU A C 1
ATOM 829 O O . GLU A 1 111 ? -29.320 19.153 -3.566 1.00 65.44 111 GLU A O 1
#

Foldseek 3Di:
DVCCVVPVVVVQAAAAEDEAEAEPDPCNVVSLVVLVSSVVRNYAYAYAYEPPPVSVVVRHPHYDYFHDDPDPVCSVVRSVVSVLVVVVVVCVVVVADPVDGPPDDPDDPDD